Protein AF-A0A7V3YLI2-F1 (afdb_monomer_lite)

Foldseek 3Di:
DVVVVVVVVVVVVVVVVCVVVVVVVVVVVVVPPQDADEEELVVLVVVCVVVVHDSVVSVVVCVVVRHPHYDHPCQDVVNCVVVVQWAFDDADPPHDPPWTKIFGPDPVNVVVNVVVCVVVVWDWDDDPRMITID

Radius of gyration: 27.62 Å; chains: 1; bounding box: 57×40×79 Å

pLDDT: mean 74.55, std 10.51, range [49.22, 93.0]

Sequence (134 aa):
MPERRLLVLLSIVVLVAALPFALERIARERANHNVLLVVDWDDVEWFARTKGVDPFVLARELKQQGFTVFGVSEWSLKALKARGLLVPAPAPPDAPPYLQYFTVASETVRKTLVERLRTLGKRVEVFGEVLGVS

Secondary structure (DSSP, 8-state):
-HHHHHHHHHHHHHHHHHHHHHHHHHHHHTT------EEEHHHHHHHHHHHTS-HHHHHHHHHHTT--EEE--TT-HHHHHHTTSEEE-PPPTT--TTSEEEEES-HHHHHHHHHHHHHTT--EEEETTEEEE-

Organism: NCBI:txid1454726

Structure (mmCIF, N/CA/C/O backbone):
data_AF-A0A7V3YLI2-F1
#
_entry.id   AF-A0A7V3YLI2-F1
#
loop_
_atom_site.group_PDB
_atom_site.id
_atom_site.type_symbol
_atom_site.label_atom_id
_atom_site.label_alt_id
_atom_site.label_comp_id
_atom_site.label_asym_id
_atom_site.label_entity_id
_atom_site.label_seq_id
_atom_site.pdbx_PDB_ins_code
_atom_site.Cartn_x
_atom_site.Cartn_y
_atom_site.Cartn_z
_atom_site.occupancy
_atom_site.B_iso_or_equiv
_atom_site.auth_seq_id
_atom_site.auth_comp_id
_atom_site.auth_asym_id
_atom_site.auth_atom_id
_atom_site.pdbx_PDB_model_num
ATOM 1 N N . MET A 1 1 ? 36.318 17.010 -53.884 1.00 58.66 1 MET A N 1
ATOM 2 C CA . MET A 1 1 ? 35.340 15.931 -53.587 1.00 58.66 1 MET A CA 1
ATOM 3 C C . MET A 1 1 ? 35.791 14.796 -52.633 1.00 58.66 1 MET A C 1
ATOM 5 O O . MET A 1 1 ? 34.907 14.022 -52.273 1.00 58.66 1 MET A O 1
ATOM 9 N N . PRO A 1 2 ? 37.056 14.649 -52.170 1.00 67.12 2 PRO A N 1
ATOM 10 C CA . PRO A 1 2 ? 37.425 13.553 -51.253 1.00 67.12 2 PRO A CA 1
ATOM 11 C C . PRO A 1 2 ? 36.897 13.751 -49.820 1.00 67.12 2 PRO A C 1
ATOM 13 O O . PRO A 1 2 ? 36.513 12.785 -49.171 1.00 67.12 2 PRO A O 1
ATOM 16 N N . GLU A 1 3 ? 36.762 14.997 -49.369 1.00 71.44 3 GLU A N 1
ATOM 17 C CA . GLU A 1 3 ? 36.270 15.352 -48.027 1.00 71.44 3 GLU A CA 1
ATOM 18 C C . GLU A 1 3 ? 34.828 14.893 -47.775 1.00 71.44 3 GLU A C 1
ATOM 20 O O . GLU A 1 3 ? 34.515 14.365 -46.713 1.00 71.44 3 GLU A O 1
ATOM 25 N N . ARG A 1 4 ? 33.950 14.997 -48.784 1.00 79.44 4 ARG A N 1
ATOM 26 C CA . ARG A 1 4 ? 32.570 14.488 -48.686 1.00 79.44 4 ARG A CA 1
ATOM 27 C C . ARG A 1 4 ? 32.530 12.966 -48.546 1.00 79.44 4 ARG A C 1
ATOM 29 O O . ARG A 1 4 ? 31.692 12.449 -47.821 1.00 79.44 4 ARG A O 1
ATOM 36 N N . ARG A 1 5 ? 33.440 12.249 -49.215 1.00 84.81 5 ARG A N 1
ATOM 37 C CA . ARG A 1 5 ? 33.538 10.783 -49.113 1.00 84.81 5 ARG A CA 1
ATOM 38 C C . ARG A 1 5 ? 34.064 10.361 -47.742 1.00 84.81 5 ARG A C 1
ATOM 40 O O . ARG A 1 5 ? 33.561 9.397 -47.178 1.00 84.81 5 ARG A O 1
ATOM 47 N N . LEU A 1 6 ? 35.021 11.114 -47.199 1.00 88.88 6 LEU A N 1
ATOM 48 C CA . LEU A 1 6 ? 35.550 10.902 -45.854 1.00 88.88 6 LEU A CA 1
ATOM 49 C C . LEU A 1 6 ? 34.478 11.128 -44.778 1.00 88.88 6 LEU A C 1
ATOM 51 O O . LEU A 1 6 ? 34.330 10.299 -43.886 1.00 88.88 6 LEU A O 1
ATOM 55 N N . LEU A 1 7 ? 33.689 12.199 -44.897 1.00 86.44 7 LEU A N 1
ATOM 56 C CA . LEU A 1 7 ? 32.572 12.470 -43.988 1.00 86.44 7 LEU A CA 1
ATOM 57 C C . LEU A 1 7 ? 31.531 11.347 -44.013 1.00 86.44 7 LEU A C 1
ATOM 59 O O . LEU A 1 7 ? 31.124 10.877 -42.956 1.00 86.44 7 LEU A O 1
ATOM 63 N N . VAL A 1 8 ? 31.158 10.864 -45.203 1.00 89.94 8 VAL A N 1
ATOM 64 C CA . VAL A 1 8 ? 30.221 9.738 -45.348 1.00 89.94 8 VAL A CA 1
ATOM 65 C C . VAL A 1 8 ? 30.770 8.466 -44.698 1.00 89.94 8 VAL A C 1
ATOM 67 O O . VAL A 1 8 ? 30.042 7.786 -43.980 1.00 89.94 8 VAL A O 1
ATOM 70 N N . LEU A 1 9 ? 32.057 8.163 -44.887 1.00 91.06 9 LEU A N 1
ATOM 71 C CA . LEU A 1 9 ? 32.712 7.021 -44.242 1.00 91.06 9 LEU A CA 1
ATOM 72 C C . LEU A 1 9 ? 32.684 7.129 -42.714 1.00 91.06 9 LEU A C 1
ATOM 74 O O . LEU A 1 9 ? 32.324 6.165 -42.041 1.00 91.06 9 LEU A O 1
ATOM 78 N N . LEU A 1 10 ? 32.997 8.303 -42.164 1.00 90.69 10 LEU A N 1
ATOM 79 C CA . LEU A 1 10 ? 32.942 8.538 -40.721 1.00 90.69 10 LEU A CA 1
ATOM 80 C C . LEU A 1 10 ? 31.514 8.407 -40.176 1.00 90.69 10 LEU A C 1
ATOM 82 O O . LEU A 1 10 ? 31.317 7.790 -39.132 1.00 90.69 10 LEU A O 1
ATOM 86 N N . SER A 1 11 ? 30.507 8.909 -40.897 1.00 87.75 11 SER A N 1
ATOM 87 C CA . SER A 1 11 ? 29.100 8.738 -40.514 1.00 87.75 11 SER A CA 1
ATOM 88 C C . SER A 1 11 ? 28.685 7.267 -40.477 1.00 87.75 11 SER A C 1
ATOM 90 O O . SER A 1 11 ? 27.994 6.858 -39.547 1.00 87.75 11 SER A O 1
ATOM 92 N N . ILE A 1 12 ? 29.137 6.459 -41.443 1.00 92.75 12 ILE A N 1
ATOM 93 C CA . ILE A 1 12 ? 28.860 5.016 -41.477 1.00 92.75 12 ILE A CA 1
ATOM 94 C C . ILE A 1 12 ? 29.510 4.314 -40.280 1.00 92.75 12 ILE A C 1
ATOM 96 O O . ILE A 1 12 ? 28.851 3.515 -39.621 1.00 92.75 12 ILE A O 1
ATOM 100 N N . VAL A 1 13 ? 30.765 4.636 -39.954 1.00 93.00 13 VAL A N 1
ATOM 101 C CA . VAL A 1 13 ? 31.466 4.046 -38.798 1.00 93.00 13 VAL A CA 1
ATOM 102 C C . VAL A 1 13 ? 30.732 4.350 -37.491 1.00 93.00 13 VAL A C 1
ATOM 104 O O . VAL A 1 13 ? 30.522 3.446 -36.684 1.00 93.00 13 VAL A O 1
ATOM 107 N N . VAL A 1 14 ? 30.277 5.592 -37.302 1.00 90.06 14 VAL A N 1
ATOM 108 C CA . VAL A 1 14 ? 29.499 5.986 -36.117 1.00 90.06 14 VAL A CA 1
ATOM 109 C C . VAL A 1 14 ? 28.161 5.243 -36.053 1.00 90.06 14 VAL A C 1
ATOM 111 O O . VAL A 1 14 ? 27.781 4.759 -34.989 1.00 90.06 14 VAL A O 1
ATOM 114 N N . LEU A 1 15 ? 27.463 5.094 -37.183 1.00 88.69 15 LEU A N 1
ATOM 115 C CA . LEU A 1 15 ? 26.195 4.358 -37.256 1.00 88.69 15 LEU A CA 1
ATOM 116 C C . LEU A 1 15 ? 26.362 2.874 -36.910 1.00 88.69 15 LEU A C 1
ATOM 118 O O . LEU A 1 15 ? 25.570 2.329 -36.142 1.00 88.69 15 LEU A O 1
ATOM 122 N N . VAL A 1 16 ? 27.406 2.233 -37.438 1.00 92.12 16 VAL A N 1
ATOM 123 C CA . VAL A 1 16 ? 27.710 0.825 -37.151 1.00 92.12 16 VAL A CA 1
ATOM 124 C C . VAL A 1 16 ? 28.092 0.644 -35.681 1.00 92.12 16 VAL A C 1
ATOM 126 O O . VAL A 1 16 ? 27.615 -0.291 -35.041 1.00 92.12 16 VAL A O 1
ATOM 129 N N . ALA A 1 17 ? 28.881 1.562 -35.117 1.00 89.00 17 ALA A N 1
ATOM 130 C CA . ALA A 1 17 ? 29.254 1.531 -33.703 1.00 89.00 17 ALA A CA 1
ATOM 131 C C . ALA A 1 17 ? 28.059 1.768 -32.758 1.00 89.00 17 ALA A C 1
ATOM 133 O O . ALA A 1 17 ? 28.030 1.220 -31.658 1.00 89.00 17 ALA A O 1
ATOM 134 N N . ALA A 1 18 ? 27.059 2.550 -33.177 1.00 87.31 18 ALA A N 1
ATOM 135 C CA . ALA A 1 18 ? 25.850 2.825 -32.396 1.00 87.31 18 ALA A CA 1
ATOM 136 C C . ALA A 1 18 ? 24.809 1.687 -32.443 1.00 87.31 18 ALA A C 1
ATOM 138 O O . ALA A 1 18 ? 23.972 1.572 -31.544 1.00 87.31 18 ALA A O 1
ATOM 139 N N . LEU A 1 19 ? 24.860 0.835 -33.470 1.00 90.00 19 LEU A N 1
ATOM 140 C CA . LEU A 1 19 ? 23.918 -0.263 -33.691 1.00 90.00 19 LEU A CA 1
ATOM 141 C C . LEU A 1 19 ? 23.768 -1.231 -32.493 1.00 90.00 19 LEU A C 1
ATOM 143 O O . LEU A 1 19 ? 22.628 -1.486 -32.098 1.00 90.00 19 LEU A O 1
ATOM 147 N N . PRO A 1 20 ? 24.844 -1.747 -31.860 1.00 89.44 20 PRO A N 1
ATOM 148 C CA . PRO A 1 20 ? 24.712 -2.636 -30.702 1.00 89.44 20 PRO A CA 1
ATOM 149 C C . PRO A 1 20 ? 24.016 -1.966 -29.509 1.00 89.44 20 PRO A C 1
ATOM 151 O O . PRO A 1 20 ? 23.183 -2.595 -28.862 1.00 89.44 20 PRO A O 1
ATOM 154 N N . PHE A 1 21 ? 24.261 -0.676 -29.260 1.00 86.44 21 PHE A N 1
ATOM 155 C CA . PHE A 1 21 ? 23.592 0.065 -28.183 1.00 86.44 21 PHE A CA 1
ATOM 156 C C . PHE A 1 21 ? 22.093 0.232 -28.439 1.00 86.44 21 PHE A C 1
ATOM 158 O O . PHE A 1 21 ? 21.290 0.128 -27.510 1.00 86.44 21 PHE A O 1
ATOM 165 N N . ALA A 1 22 ? 21.704 0.463 -29.696 1.00 82.56 22 ALA A N 1
ATOM 166 C CA . ALA A 1 22 ? 20.300 0.517 -30.088 1.00 82.56 22 ALA A CA 1
ATOM 167 C C . ALA A 1 22 ? 19.615 -0.847 -29.904 1.00 82.56 22 ALA A C 1
ATOM 169 O O . ALA A 1 22 ? 18.507 -0.909 -29.375 1.00 82.56 22 ALA A O 1
ATOM 170 N N . LEU A 1 23 ? 20.292 -1.941 -30.265 1.00 86.75 23 LEU A N 1
ATOM 171 C CA . LEU A 1 23 ? 19.782 -3.301 -30.076 1.00 86.75 23 LEU A CA 1
ATOM 172 C C . LEU A 1 23 ? 19.642 -3.663 -28.594 1.00 86.75 23 LEU A C 1
ATOM 174 O O . LEU A 1 23 ? 18.591 -4.160 -28.192 1.00 86.75 23 LEU A O 1
ATOM 178 N N . GLU A 1 24 ? 20.641 -3.360 -27.762 1.00 84.88 24 GLU A N 1
ATOM 179 C CA . GLU A 1 24 ? 20.538 -3.557 -26.313 1.00 84.88 24 GLU A CA 1
ATOM 180 C C . GLU A 1 24 ? 19.429 -2.708 -25.696 1.00 84.88 24 GLU A C 1
ATOM 182 O O . GLU A 1 24 ? 18.733 -3.156 -24.788 1.00 84.88 24 GLU A O 1
ATOM 187 N N . ARG A 1 25 ? 19.263 -1.464 -26.154 1.00 82.81 25 ARG A N 1
ATOM 188 C CA . ARG A 1 25 ? 18.195 -0.587 -25.675 1.00 82.81 25 ARG A CA 1
ATOM 189 C C . ARG A 1 25 ? 16.822 -1.156 -26.017 1.00 82.81 25 ARG A C 1
ATOM 191 O O . ARG A 1 25 ? 15.988 -1.242 -25.126 1.00 82.81 25 ARG A O 1
ATOM 198 N N . ILE A 1 26 ? 16.616 -1.607 -27.253 1.00 82.56 26 ILE A N 1
ATOM 199 C CA . ILE A 1 26 ? 15.368 -2.260 -27.667 1.00 82.56 26 ILE A CA 1
ATOM 200 C C . ILE A 1 26 ? 15.148 -3.549 -26.866 1.00 82.56 26 ILE A C 1
ATOM 202 O O . ILE A 1 26 ? 14.029 -3.815 -26.440 1.00 82.56 26 ILE A O 1
ATOM 206 N N . ALA A 1 27 ? 16.197 -4.337 -26.616 1.00 81.50 27 ALA A N 1
ATOM 207 C CA . ALA A 1 27 ? 16.107 -5.539 -25.790 1.00 81.50 27 ALA A CA 1
ATOM 208 C C . ALA A 1 27 ? 15.737 -5.215 -24.331 1.00 81.50 27 ALA A C 1
ATOM 210 O O . ALA A 1 27 ? 14.892 -5.895 -23.759 1.00 81.50 27 ALA A O 1
ATOM 211 N N . ARG A 1 28 ? 16.310 -4.152 -23.747 1.00 77.00 28 ARG A N 1
ATOM 212 C CA . ARG A 1 28 ? 15.979 -3.659 -22.399 1.00 77.00 28 ARG A CA 1
ATOM 213 C C . ARG A 1 28 ? 14.555 -3.122 -22.320 1.00 77.00 28 ARG A C 1
ATOM 215 O O . ARG A 1 28 ? 13.833 -3.480 -21.400 1.00 77.00 28 ARG A O 1
ATOM 222 N N . GLU A 1 29 ? 14.125 -2.315 -23.284 1.00 71.25 29 GLU A N 1
ATOM 223 C CA . GLU A 1 29 ? 12.753 -1.796 -23.349 1.00 71.25 29 GLU A CA 1
ATOM 224 C C . GLU A 1 29 ? 11.740 -2.939 -23.535 1.00 71.25 29 GLU A C 1
ATOM 226 O O . GLU A 1 29 ? 10.728 -2.971 -22.843 1.00 71.25 29 GLU A O 1
ATOM 231 N N . ARG A 1 30 ? 12.062 -3.952 -24.353 1.00 69.38 30 ARG A N 1
ATOM 232 C CA . ARG A 1 30 ? 11.295 -5.210 -24.450 1.00 69.38 30 ARG A CA 1
ATOM 233 C C . ARG A 1 30 ? 11.423 -6.117 -23.226 1.00 69.38 30 ARG A C 1
ATOM 235 O O . ARG A 1 30 ? 10.676 -7.075 -23.117 1.00 69.38 30 ARG A O 1
ATOM 242 N N . ALA A 1 31 ? 12.367 -5.903 -22.322 1.00 68.06 31 ALA A N 1
ATOM 243 C CA . ALA A 1 31 ? 12.405 -6.621 -21.049 1.00 68.06 31 ALA A CA 1
ATOM 244 C C . ALA A 1 31 ? 11.628 -5.862 -19.962 1.00 68.06 31 ALA A C 1
ATOM 246 O O . ALA A 1 31 ? 11.192 -6.454 -18.976 1.00 68.06 31 ALA A O 1
ATOM 247 N N . ASN A 1 32 ? 11.406 -4.561 -20.159 1.00 61.16 32 ASN A N 1
ATOM 248 C CA . ASN A 1 32 ? 10.791 -3.667 -19.192 1.00 61.16 32 ASN A CA 1
ATOM 249 C C . ASN A 1 32 ? 9.256 -3.661 -19.304 1.00 61.16 32 ASN A C 1
ATOM 251 O O . ASN A 1 32 ? 8.629 -2.623 -19.487 1.00 61.16 32 ASN A O 1
ATOM 255 N N . HIS A 1 33 ? 8.647 -4.843 -19.193 1.00 54.75 33 HIS A N 1
ATOM 256 C CA . HIS A 1 33 ? 7.190 -5.016 -19.107 1.00 54.75 33 HIS A CA 1
ATOM 257 C C . HIS A 1 33 ? 6.666 -4.961 -17.664 1.00 54.75 33 HIS A C 1
ATOM 259 O O . HIS A 1 33 ? 5.468 -5.099 -17.426 1.00 54.75 33 HIS A O 1
ATOM 265 N N . ASN A 1 34 ? 7.556 -4.780 -16.687 1.00 52.50 34 ASN A N 1
ATOM 266 C CA . ASN A 1 34 ? 7.193 -4.766 -15.278 1.00 52.50 34 ASN A CA 1
ATOM 267 C C . ASN A 1 34 ? 6.688 -3.376 -14.890 1.00 52.50 34 ASN A C 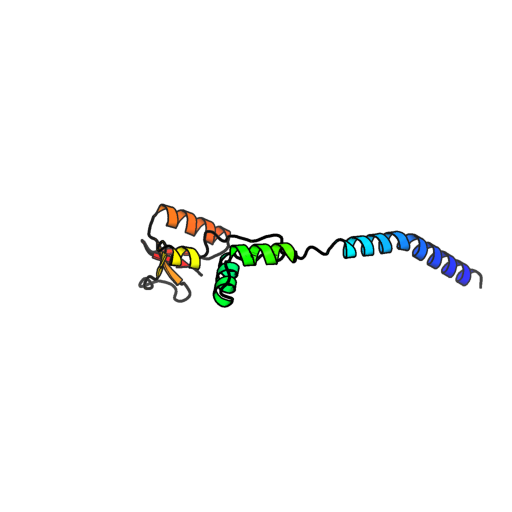1
ATOM 269 O O . ASN A 1 34 ? 7.436 -2.529 -14.407 1.00 52.50 34 ASN A O 1
ATOM 273 N N . VAL A 1 35 ? 5.395 -3.146 -15.106 1.00 51.41 35 VAL A N 1
ATOM 274 C CA . VAL A 1 35 ? 4.697 -2.004 -14.518 1.00 51.41 35 VAL A CA 1
ATOM 275 C C . VAL A 1 35 ? 4.486 -2.318 -13.040 1.00 51.41 35 VAL A C 1
ATOM 277 O O . VAL A 1 35 ? 3.659 -3.153 -12.677 1.00 51.41 35 VAL A O 1
ATOM 280 N N . LEU A 1 36 ? 5.264 -1.668 -12.175 1.00 49.22 36 LEU A N 1
ATOM 281 C CA . LEU A 1 36 ? 5.050 -1.727 -10.734 1.00 49.22 36 LEU A CA 1
ATOM 282 C C . LEU A 1 36 ? 3.794 -0.911 -10.399 1.00 49.22 36 LEU A C 1
ATOM 284 O O . LEU A 1 36 ? 3.871 0.294 -10.170 1.00 49.22 36 LEU A O 1
ATOM 288 N N . LEU A 1 37 ? 2.632 -1.560 -10.393 1.00 53.16 37 LEU A N 1
ATOM 289 C CA . LEU A 1 37 ? 1.422 -0.968 -9.837 1.00 53.16 37 LEU A CA 1
ATOM 290 C C . LEU A 1 37 ? 1.321 -1.373 -8.367 1.00 53.16 37 LEU A C 1
ATOM 292 O O . LEU A 1 37 ? 1.138 -2.548 -8.059 1.00 53.16 37 LEU A O 1
ATOM 296 N N . VAL A 1 38 ? 1.449 -0.395 -7.474 1.00 56.84 38 VAL A N 1
ATOM 297 C CA . VAL A 1 38 ? 1.222 -0.573 -6.038 1.00 56.84 38 VAL A CA 1
ATOM 298 C C . VAL A 1 38 ? -0.234 -0.219 -5.760 1.00 56.84 38 VAL A C 1
ATOM 300 O O . VAL A 1 38 ? -0.625 0.936 -5.912 1.00 56.84 38 VAL A O 1
ATOM 303 N N . VAL A 1 39 ? -1.031 -1.214 -5.383 1.00 62.41 39 VAL A N 1
ATOM 304 C CA . VAL A 1 39 ? -2.438 -1.037 -4.990 1.00 62.41 39 VAL A CA 1
ATOM 305 C C . VAL A 1 39 ? -2.566 -1.350 -3.503 1.00 62.41 39 VAL A C 1
ATOM 307 O O . V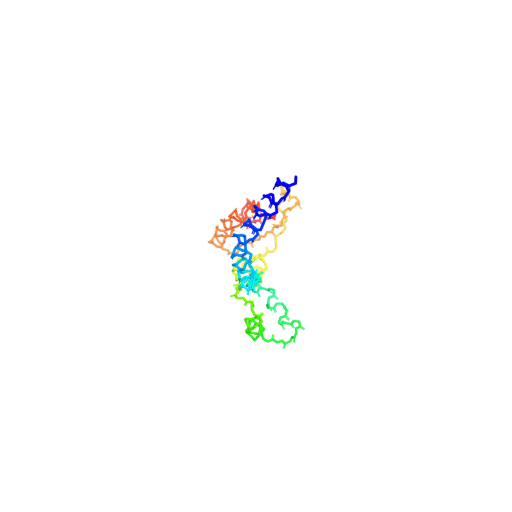AL A 1 39 ? -1.981 -2.337 -3.040 1.00 62.41 39 VAL A O 1
ATOM 310 N N . ASP A 1 40 ? -3.293 -0.507 -2.764 1.00 70.88 40 ASP A N 1
ATOM 311 C CA . ASP A 1 40 ? -3.605 -0.760 -1.356 1.00 70.88 40 ASP A CA 1
ATOM 312 C C . ASP A 1 40 ? -4.586 -1.935 -1.251 1.00 70.88 40 ASP A C 1
ATOM 314 O O . ASP A 1 40 ? -5.525 -2.065 -2.041 1.00 70.88 40 ASP A O 1
ATOM 318 N N . TRP A 1 41 ? -4.388 -2.804 -0.267 1.00 70.12 41 TRP A N 1
ATOM 319 C CA . TRP A 1 41 ? -5.291 -3.919 -0.001 1.00 70.12 41 TRP A CA 1
ATOM 320 C C . TRP A 1 41 ? -6.731 -3.450 0.253 1.00 70.12 41 TRP A C 1
ATOM 322 O O . TRP A 1 41 ? -7.673 -4.092 -0.211 1.00 70.12 41 TRP A O 1
ATOM 332 N N . ASP A 1 42 ? -6.904 -2.290 0.894 1.00 71.50 42 ASP A N 1
ATOM 333 C CA . ASP A 1 42 ? -8.222 -1.678 1.118 1.00 71.50 42 ASP A CA 1
ATOM 334 C C . ASP A 1 42 ? -8.968 -1.394 -0.205 1.00 71.50 42 ASP A C 1
ATOM 336 O O . ASP A 1 42 ? -10.200 -1.499 -0.267 1.00 71.50 42 ASP A O 1
ATOM 340 N N . ASP A 1 43 ? -8.238 -1.057 -1.272 1.00 74.19 43 ASP A N 1
ATOM 341 C CA . ASP A 1 43 ? -8.809 -0.803 -2.597 1.00 74.19 43 ASP A CA 1
ATOM 342 C C . ASP A 1 43 ? -9.158 -2.112 -3.310 1.00 74.19 43 ASP A C 1
ATOM 344 O O . ASP A 1 43 ? -10.205 -2.202 -3.958 1.00 74.19 43 ASP A O 1
ATOM 348 N N . VAL A 1 44 ? -8.332 -3.152 -3.146 1.00 76.06 44 VAL A N 1
ATOM 349 C CA . VAL A 1 44 ? -8.625 -4.505 -3.650 1.00 76.06 44 VAL A CA 1
ATOM 350 C C . VAL A 1 44 ? -9.888 -5.058 -2.989 1.00 76.06 44 VAL A C 1
ATOM 352 O O . VAL A 1 44 ? -10.766 -5.566 -3.686 1.00 76.06 44 VAL A O 1
ATOM 355 N N . GLU A 1 45 ? -10.032 -4.911 -1.669 1.00 76.56 45 GLU A N 1
ATOM 356 C CA . GLU A 1 45 ? -11.244 -5.318 -0.952 1.00 76.56 45 GLU A CA 1
ATOM 357 C C . GLU A 1 45 ? -12.480 -4.555 -1.426 1.00 76.56 45 GLU A C 1
ATOM 359 O O . GLU A 1 45 ? -13.549 -5.145 -1.605 1.00 76.56 45 GLU A O 1
ATOM 364 N N . TRP A 1 46 ? -12.351 -3.244 -1.637 1.00 80.12 46 TRP A N 1
ATOM 365 C CA . TRP A 1 46 ? -13.455 -2.430 -2.129 1.00 80.12 46 TRP A CA 1
ATOM 366 C C . TRP A 1 46 ? -13.895 -2.868 -3.532 1.00 80.12 46 TRP A C 1
ATOM 368 O O . TRP A 1 46 ? -15.082 -3.135 -3.737 1.00 80.12 46 TRP A O 1
ATOM 378 N N . PHE A 1 47 ? -12.948 -3.030 -4.462 1.00 80.62 47 PHE A N 1
ATOM 379 C CA . PHE A 1 47 ? -13.221 -3.495 -5.826 1.00 80.62 47 PHE A CA 1
ATOM 380 C C . PHE A 1 47 ? -13.851 -4.889 -5.850 1.00 80.62 47 PHE A C 1
ATOM 382 O O . PHE A 1 47 ? -14.787 -5.139 -6.614 1.00 80.62 47 PHE A O 1
ATOM 389 N N . ALA A 1 48 ? -13.353 -5.792 -5.006 1.00 82.19 48 ALA A N 1
ATOM 390 C CA . ALA A 1 48 ? -13.868 -7.147 -4.878 1.00 82.19 48 ALA A CA 1
ATOM 391 C C . ALA A 1 48 ? -15.339 -7.144 -4.435 1.00 82.19 48 ALA A C 1
ATOM 393 O O . ALA A 1 48 ? -16.176 -7.796 -5.062 1.00 82.19 48 ALA A O 1
ATOM 394 N N . ARG A 1 49 ? -15.689 -6.307 -3.446 1.00 83.75 49 ARG A N 1
ATOM 395 C CA . ARG A 1 49 ? -17.081 -6.121 -3.001 1.00 83.75 49 ARG A CA 1
ATOM 396 C C . ARG A 1 49 ? -17.978 -5.565 -4.102 1.00 83.75 49 ARG A C 1
ATOM 398 O O . ARG A 1 49 ? -19.097 -6.045 -4.248 1.00 83.75 49 ARG A O 1
ATOM 405 N N . THR A 1 50 ? -17.510 -4.591 -4.889 1.00 85.31 50 THR A N 1
ATOM 406 C CA . THR A 1 50 ? -18.317 -4.023 -5.990 1.00 85.31 50 THR A CA 1
ATOM 407 C C . THR A 1 50 ? -18.617 -5.060 -7.071 1.00 85.31 50 THR A C 1
ATOM 409 O O . THR A 1 50 ? -19.678 -5.028 -7.687 1.00 85.31 50 THR A O 1
ATOM 412 N N . LYS A 1 51 ? -17.688 -5.993 -7.294 1.00 83.62 51 LYS A N 1
ATOM 413 C CA . LYS A 1 51 ? -17.821 -7.075 -8.274 1.00 83.62 51 LYS A CA 1
ATOM 414 C C . LYS A 1 51 ? -18.460 -8.351 -7.711 1.00 83.62 51 LYS A C 1
ATOM 416 O O . LYS A 1 51 ? -18.667 -9.292 -8.470 1.00 83.62 51 LYS A O 1
ATOM 421 N N . GLY A 1 52 ? -18.763 -8.400 -6.411 1.00 88.00 52 GLY A N 1
ATOM 422 C CA . GLY A 1 52 ? -19.323 -9.584 -5.754 1.00 88.00 52 GLY A CA 1
ATOM 423 C C . GLY A 1 52 ? -18.385 -10.797 -5.744 1.00 88.00 52 GLY A C 1
ATOM 424 O O . GLY A 1 52 ? -18.858 -11.928 -5.691 1.00 88.00 52 GLY A O 1
ATOM 425 N N . VAL A 1 53 ? -17.071 -10.575 -5.820 1.00 86.62 53 VAL A N 1
ATOM 426 C CA . VAL A 1 53 ? -16.048 -11.633 -5.825 1.00 86.62 53 VAL A CA 1
ATOM 427 C C . VAL A 1 53 ? -15.184 -11.560 -4.575 1.00 86.62 53 VAL A C 1
ATOM 429 O O . VAL A 1 53 ? -15.081 -10.523 -3.924 1.00 86.62 53 VAL A O 1
ATOM 432 N N . ASP A 1 54 ? -14.558 -12.682 -4.234 1.00 76.50 54 ASP A N 1
ATOM 433 C CA . ASP A 1 54 ? -13.635 -12.759 -3.108 1.00 76.50 54 ASP A CA 1
ATOM 434 C C . ASP A 1 54 ? -12.348 -11.936 -3.385 1.00 76.50 54 ASP A C 1
ATOM 436 O O . ASP A 1 54 ? -11.769 -12.051 -4.473 1.00 76.50 54 ASP A O 1
ATOM 440 N N . PRO A 1 55 ? -11.865 -11.113 -2.430 1.00 72.94 55 PRO A N 1
ATOM 441 C CA . PRO A 1 55 ? -10.668 -10.286 -2.612 1.00 72.94 55 PRO A CA 1
ATOM 442 C C . PRO A 1 55 ? -9.396 -11.075 -2.938 1.00 72.94 55 PRO A C 1
ATOM 444 O O . PRO A 1 55 ? -8.554 -10.590 -3.693 1.00 72.94 55 PRO A O 1
ATOM 447 N N . PHE A 1 56 ? -9.248 -12.302 -2.429 1.00 73.44 56 PHE A N 1
ATOM 448 C CA . PHE A 1 56 ? -8.099 -13.157 -2.735 1.00 73.44 56 PHE A CA 1
ATOM 449 C C . PHE A 1 56 ? -8.185 -13.758 -4.137 1.00 73.44 56 PHE A C 1
ATOM 451 O O . PHE A 1 56 ? -7.148 -14.003 -4.761 1.00 73.44 56 PHE A O 1
ATOM 458 N N . VAL A 1 57 ? -9.397 -13.993 -4.646 1.00 80.19 57 VAL A N 1
ATOM 459 C CA . VAL A 1 57 ? -9.612 -14.378 -6.049 1.00 80.19 57 VAL A CA 1
ATOM 460 C C . VAL A 1 57 ? -9.222 -13.219 -6.961 1.00 80.19 57 VAL A C 1
ATOM 462 O O . VAL A 1 57 ? -8.396 -13.408 -7.853 1.00 80.19 57 VAL A O 1
ATOM 465 N N . LEU A 1 58 ? -9.694 -12.005 -6.663 1.00 81.88 58 LEU A N 1
ATOM 466 C CA . LEU A 1 58 ? -9.340 -10.805 -7.424 1.00 81.88 58 LEU A CA 1
ATOM 467 C C . LEU A 1 58 ? -7.828 -10.523 -7.391 1.00 81.88 58 LEU A C 1
ATOM 469 O O . LEU A 1 58 ? -7.219 -10.274 -8.428 1.00 81.88 58 LEU A O 1
ATOM 473 N N . ALA A 1 59 ? -7.188 -10.617 -6.223 1.00 74.94 59 ALA A N 1
ATOM 474 C CA . ALA A 1 59 ? -5.742 -10.435 -6.096 1.00 74.94 59 ALA A CA 1
ATOM 475 C C . ALA A 1 59 ? -4.948 -11.471 -6.912 1.00 74.94 59 ALA A C 1
ATOM 477 O O . ALA A 1 59 ? -3.906 -11.155 -7.489 1.00 74.94 59 ALA A O 1
ATOM 478 N N . ARG A 1 60 ? -5.440 -12.713 -6.995 1.00 76.81 60 ARG A N 1
ATOM 479 C CA . ARG A 1 60 ? -4.820 -13.780 -7.790 1.00 76.81 60 ARG A CA 1
ATOM 480 C C . ARG A 1 60 ? -4.942 -13.521 -9.287 1.00 76.81 60 ARG A C 1
ATOM 482 O O . ARG A 1 60 ? -3.956 -13.700 -9.998 1.00 76.81 60 ARG A O 1
ATOM 489 N N . GLU A 1 61 ? -6.108 -13.081 -9.747 1.00 82.75 61 GLU A N 1
ATOM 490 C CA . GLU A 1 61 ? -6.327 -12.671 -11.139 1.00 82.75 61 GLU A CA 1
ATOM 491 C C . GLU A 1 61 ? -5.421 -11.495 -11.508 1.00 82.75 61 GLU A C 1
ATOM 493 O O . GLU A 1 61 ? -4.727 -11.535 -12.521 1.00 82.75 61 GLU A O 1
ATOM 498 N N . LEU A 1 62 ? -5.334 -10.488 -10.636 1.00 77.44 62 LEU A N 1
ATOM 499 C CA . LEU A 1 62 ? -4.434 -9.354 -10.823 1.00 77.44 62 LEU A CA 1
ATOM 500 C C . LEU A 1 62 ? -2.965 -9.817 -10.896 1.00 77.44 62 LEU A C 1
ATOM 502 O O . LEU A 1 62 ? -2.222 -9.419 -11.794 1.00 77.44 62 LEU A O 1
ATOM 506 N N . LYS A 1 63 ? -2.547 -10.748 -10.035 1.00 73.50 63 LYS A N 1
ATOM 507 C CA . LYS A 1 63 ? -1.195 -11.319 -10.098 1.00 73.50 63 LYS A CA 1
ATOM 508 C C . LYS A 1 63 ? -0.908 -12.023 -11.427 1.00 73.50 63 LYS A C 1
ATOM 510 O O . LYS A 1 63 ? 0.196 -11.901 -11.953 1.00 73.50 63 LYS A O 1
ATOM 515 N N . GLN A 1 64 ? -1.894 -12.725 -11.988 1.00 77.69 64 GLN A N 1
ATOM 516 C CA . GLN A 1 64 ? -1.782 -13.357 -13.309 1.00 77.69 64 GLN A CA 1
ATOM 517 C C . GLN A 1 64 ? -1.696 -12.334 -14.449 1.00 77.69 64 GLN A C 1
ATOM 519 O O . GLN A 1 64 ? -1.090 -12.626 -15.476 1.00 77.69 64 GLN A O 1
ATOM 524 N N . GLN A 1 65 ? -2.245 -11.133 -14.262 1.00 75.94 65 GLN A N 1
ATOM 525 C CA . GLN A 1 65 ? -2.164 -10.033 -15.228 1.00 75.94 65 GLN A CA 1
ATOM 526 C C . GLN A 1 65 ? -0.885 -9.187 -15.105 1.00 75.94 65 GLN A C 1
ATOM 528 O O . GLN A 1 65 ? -0.729 -8.207 -15.827 1.00 75.94 65 GLN A O 1
ATOM 533 N N . GLY A 1 66 ? 0.047 -9.567 -14.224 1.00 63.00 66 GLY A N 1
ATOM 534 C CA . GLY A 1 66 ? 1.331 -8.880 -14.058 1.00 63.00 66 GLY A CA 1
ATOM 535 C C . GLY A 1 66 ? 1.377 -7.881 -12.899 1.00 63.00 66 GLY A C 1
ATOM 536 O O . GLY A 1 66 ? 2.394 -7.214 -12.718 1.00 63.00 66 GLY A O 1
ATOM 537 N N . PHE A 1 67 ? 0.332 -7.805 -12.069 1.00 66.38 67 PHE A N 1
ATOM 538 C CA . PHE A 1 67 ? 0.342 -6.994 -10.849 1.00 66.38 67 PHE A CA 1
ATOM 539 C C . PHE A 1 67 ? 1.080 -7.739 -9.729 1.00 66.38 67 PHE A C 1
ATOM 541 O O . PHE A 1 67 ? 0.556 -8.656 -9.099 1.00 66.38 67 PHE A O 1
ATOM 548 N N . THR A 1 68 ? 2.346 -7.389 -9.516 1.00 58.44 68 THR A N 1
ATOM 549 C CA . THR A 1 68 ? 3.274 -8.199 -8.709 1.00 58.44 68 THR A CA 1
ATOM 550 C C . THR A 1 68 ? 3.373 -7.787 -7.242 1.00 58.44 68 THR A C 1
ATOM 552 O O . THR A 1 68 ? 3.812 -8.606 -6.432 1.00 58.44 68 THR A O 1
ATOM 555 N N . VAL A 1 69 ? 2.952 -6.570 -6.876 1.00 56.00 69 VAL A N 1
ATOM 556 C CA . VAL A 1 69 ? 3.105 -6.031 -5.515 1.00 56.00 69 VAL A CA 1
ATOM 557 C C . VAL A 1 69 ? 1.792 -5.441 -5.007 1.00 56.00 69 VAL A C 1
ATOM 559 O O . VAL A 1 69 ? 1.294 -4.452 -5.535 1.00 56.00 69 VAL A O 1
ATOM 562 N N . PHE A 1 70 ? 1.269 -6.025 -3.931 1.00 55.09 70 PHE A N 1
ATOM 563 C CA . PHE A 1 70 ? 0.150 -5.475 -3.168 1.00 55.09 70 PHE A CA 1
ATOM 564 C C . PHE A 1 70 ? 0.696 -4.879 -1.874 1.00 55.09 70 PHE A C 1
ATOM 566 O O . PHE A 1 70 ? 1.390 -5.563 -1.119 1.00 55.09 70 PHE A O 1
ATOM 573 N N . GLY A 1 71 ? 0.416 -3.600 -1.641 1.00 50.75 71 GLY A N 1
ATOM 574 C CA . GLY A 1 71 ? 0.758 -2.940 -0.390 1.00 50.75 71 GLY A CA 1
ATOM 575 C C . GLY A 1 71 ? -0.372 -3.153 0.605 1.00 50.75 71 GLY A C 1
ATOM 576 O O . GLY A 1 71 ? -1.501 -2.767 0.336 1.00 50.75 71 GLY A O 1
ATOM 577 N N . VAL A 1 72 ? -0.090 -3.758 1.755 1.00 50.81 72 VAL A N 1
ATOM 578 C CA . VAL A 1 72 ? -1.049 -3.778 2.865 1.00 50.81 72 VAL A CA 1
ATOM 579 C C . VAL A 1 72 ? -0.735 -2.575 3.743 1.00 50.81 72 VAL A C 1
ATOM 581 O O . VAL A 1 72 ? 0.237 -2.593 4.502 1.00 50.81 72 VAL A O 1
ATOM 584 N N . SER A 1 73 ? -1.529 -1.509 3.638 1.00 53.78 73 SER A N 1
ATOM 585 C CA . SER A 1 73 ? -1.430 -0.396 4.580 1.00 53.78 73 SER A CA 1
ATOM 586 C C . SER A 1 73 ? -2.080 -0.804 5.902 1.00 53.78 73 SER A C 1
ATOM 588 O O . SER A 1 73 ? -3.227 -0.476 6.192 1.00 53.78 73 SER A O 1
ATOM 590 N N . GLU A 1 74 ? -1.340 -1.533 6.743 1.00 51.50 74 GLU A N 1
ATOM 591 C CA . GLU A 1 74 ? -1.812 -2.000 8.061 1.00 51.50 74 GLU A CA 1
ATOM 592 C C . GLU A 1 74 ? -2.306 -0.867 8.990 1.00 51.50 74 GLU A C 1
ATOM 594 O O . GLU A 1 74 ? -2.924 -1.139 10.019 1.00 51.50 74 GLU A O 1
ATOM 599 N N . TRP A 1 75 ? -2.037 0.394 8.636 1.00 56.09 75 TRP A N 1
ATOM 600 C CA . TRP A 1 75 ? -2.302 1.586 9.442 1.00 56.09 75 TRP A CA 1
ATOM 601 C C . TRP A 1 75 ? -3.026 2.693 8.666 1.00 56.09 75 TRP A C 1
ATOM 603 O O . TRP A 1 75 ? -2.891 3.870 9.008 1.00 56.09 75 TRP A O 1
ATOM 613 N N . SER A 1 76 ? -3.809 2.357 7.634 1.00 61.78 76 SER A N 1
ATOM 614 C CA . SER A 1 76 ? -4.703 3.349 7.032 1.00 61.78 76 SER A CA 1
ATOM 615 C C . SER A 1 76 ? -5.679 3.866 8.111 1.00 61.78 76 SER A C 1
ATOM 617 O O . SER A 1 76 ? -6.208 3.096 8.920 1.00 61.78 76 SER A O 1
ATOM 619 N N . LEU A 1 77 ? -5.931 5.183 8.168 1.00 60.59 77 LEU A N 1
ATOM 620 C CA . LEU A 1 77 ? -6.901 5.763 9.121 1.00 60.59 77 LEU A CA 1
ATOM 621 C C . LEU A 1 77 ? -8.287 5.106 8.977 1.00 60.59 77 LEU A C 1
ATOM 623 O O . LEU A 1 77 ? -9.026 4.969 9.950 1.00 60.59 77 LEU A O 1
ATOM 627 N N . LYS A 1 78 ? -8.606 4.642 7.763 1.00 64.31 78 LYS A N 1
ATOM 628 C CA . LYS A 1 78 ? -9.807 3.878 7.424 1.00 64.31 78 LYS A CA 1
ATOM 629 C C . LYS A 1 78 ? -9.807 2.492 8.080 1.00 64.31 78 LYS A C 1
ATOM 631 O O . LYS A 1 78 ? -10.806 2.139 8.703 1.00 64.31 78 LYS A O 1
ATOM 636 N N . ALA A 1 79 ? -8.700 1.751 8.018 1.00 64.56 79 ALA A N 1
ATOM 637 C CA . ALA A 1 79 ? -8.545 0.449 8.668 1.00 64.56 79 ALA A CA 1
ATOM 638 C C . ALA A 1 79 ? -8.598 0.562 10.200 1.00 64.56 79 ALA A C 1
ATOM 640 O O . ALA A 1 79 ? -9.242 -0.249 10.866 1.00 64.56 79 ALA A O 1
ATOM 641 N N . LEU A 1 80 ? -7.995 1.608 10.773 1.00 66.25 80 LEU A N 1
ATOM 642 C CA . LEU A 1 80 ? -8.049 1.870 12.216 1.00 66.25 80 LEU A CA 1
ATOM 643 C C . LEU A 1 80 ? -9.464 2.231 12.684 1.00 66.25 80 LEU A C 1
ATOM 645 O O . LEU A 1 80 ? -9.907 1.751 13.730 1.00 66.25 80 LEU A O 1
ATOM 649 N N . LYS A 1 81 ? -10.198 3.009 11.879 1.00 65.06 81 LYS A N 1
ATOM 650 C CA . LYS A 1 81 ? -11.608 3.333 12.125 1.00 65.06 81 LYS A CA 1
ATOM 651 C C . LYS A 1 81 ? -12.505 2.096 12.014 1.00 65.06 81 LYS A C 1
ATOM 653 O O . LYS A 1 81 ? -13.363 1.890 12.865 1.00 65.06 81 LYS A O 1
ATOM 658 N N . ALA A 1 82 ? -12.275 1.238 11.018 1.00 64.50 82 ALA A N 1
ATOM 659 C CA . ALA A 1 82 ? -13.026 -0.005 10.822 1.00 64.50 82 ALA A CA 1
ATOM 660 C C . ALA A 1 82 ? -12.794 -1.035 11.942 1.00 64.50 82 ALA A C 1
ATOM 662 O O . ALA A 1 82 ? -13.703 -1.783 12.286 1.00 64.50 82 ALA A O 1
ATOM 663 N N . ARG A 1 83 ? -11.597 -1.050 12.544 1.00 68.19 83 ARG A N 1
ATOM 664 C CA . ARG A 1 83 ? -11.248 -1.919 13.683 1.00 68.19 83 ARG A CA 1
ATOM 665 C C . ARG A 1 83 ? -11.710 -1.372 15.041 1.00 68.19 83 ARG A C 1
ATOM 667 O O . ARG A 1 83 ? -11.408 -1.980 16.062 1.00 68.19 83 ARG A O 1
ATOM 674 N N . GLY A 1 84 ? -12.393 -0.223 15.075 1.00 67.62 84 GLY A N 1
ATOM 675 C CA . GLY A 1 84 ? -12.831 0.425 16.318 1.00 67.62 84 GLY A CA 1
ATOM 676 C C . GLY A 1 84 ? -11.686 0.978 17.174 1.00 67.62 84 GLY A C 1
ATOM 677 O O . GLY A 1 84 ? -11.900 1.362 18.319 1.00 67.62 84 GLY A O 1
ATOM 678 N N . LEU A 1 85 ? -10.467 1.035 16.630 1.00 69.62 85 LEU A N 1
ATOM 679 C CA . LEU A 1 85 ? -9.283 1.529 17.337 1.00 69.62 85 LEU A CA 1
ATOM 680 C C . LEU A 1 85 ? -9.192 3.059 17.321 1.00 69.62 85 LEU A C 1
ATOM 682 O O . LEU A 1 85 ? -8.374 3.635 18.041 1.00 69.62 85 LEU A O 1
ATOM 686 N N . LEU A 1 86 ? -10.007 3.703 16.481 1.00 72.00 86 LEU A N 1
ATOM 687 C CA . LEU A 1 86 ? -9.937 5.123 16.177 1.00 72.00 86 LEU A CA 1
ATOM 688 C C . LEU A 1 86 ? -11.355 5.654 15.917 1.00 72.00 86 LEU A C 1
ATOM 690 O O . LEU A 1 86 ? -12.004 5.279 14.940 1.00 72.00 86 LEU A O 1
ATOM 694 N N . VAL A 1 87 ? -11.857 6.495 16.818 1.00 76.62 87 VAL A N 1
ATOM 695 C CA . VAL A 1 87 ? -13.239 7.0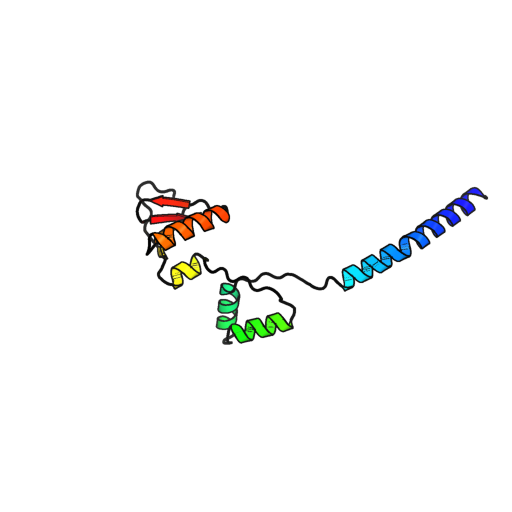00 16.803 1.00 76.62 87 VAL A CA 1
ATOM 696 C C . VAL A 1 87 ? -13.215 8.498 16.502 1.00 76.62 87 VAL A C 1
ATOM 698 O O . VAL A 1 87 ? -12.415 9.202 17.110 1.00 76.62 87 VAL A O 1
ATOM 701 N N . PRO A 1 88 ? -14.041 9.023 15.577 1.00 76.81 88 PRO A N 1
ATOM 702 C CA . PRO A 1 88 ? -14.134 10.464 15.350 1.00 76.81 88 PRO A CA 1
ATOM 703 C C . PRO A 1 88 ? -14.475 11.203 16.644 1.00 76.81 88 PRO A C 1
ATOM 705 O O . PRO A 1 88 ? -15.434 10.842 17.325 1.00 76.81 88 PRO A O 1
ATOM 708 N N . ALA A 1 89 ? -13.700 12.235 16.957 1.00 78.19 89 ALA A N 1
ATOM 709 C CA . ALA A 1 89 ? -13.889 13.072 18.132 1.00 78.19 89 ALA A CA 1
ATOM 710 C C . ALA A 1 89 ? -14.293 14.492 17.712 1.00 78.19 89 ALA A C 1
ATOM 712 O O . ALA A 1 89 ? -13.894 14.947 16.636 1.00 78.19 89 ALA A O 1
ATOM 713 N N . PRO A 1 90 ? -15.063 15.217 18.540 1.00 75.06 90 PRO A N 1
ATOM 714 C CA . PRO A 1 90 ? -15.239 16.649 18.347 1.00 75.06 90 PRO A CA 1
ATOM 715 C C . PRO A 1 90 ? -13.889 17.375 18.450 1.00 75.06 90 PRO A C 1
ATOM 717 O O . PRO A 1 90 ? -12.992 16.950 19.183 1.00 75.06 90 PRO A O 1
ATOM 720 N N . ALA A 1 91 ? -13.756 18.478 17.712 1.00 74.50 91 ALA A N 1
ATOM 721 C CA . ALA A 1 91 ? -12.575 19.327 17.782 1.00 74.50 91 ALA A CA 1
ATOM 722 C C . ALA A 1 91 ? -12.424 19.916 19.200 1.00 74.50 91 ALA A C 1
ATOM 724 O O . ALA A 1 91 ? -13.412 20.405 19.758 1.00 74.50 91 ALA A O 1
ATOM 725 N N . PRO A 1 92 ? -11.218 19.888 19.791 1.00 79.94 92 PRO A N 1
ATOM 726 C CA . PRO A 1 92 ? -10.947 20.601 21.032 1.00 79.94 92 PRO A CA 1
ATOM 727 C C . PRO A 1 92 ? -11.165 22.122 20.878 1.00 79.94 92 PRO A C 1
ATOM 729 O O . PRO A 1 92 ? -11.038 22.636 19.765 1.00 79.94 92 PRO A O 1
ATOM 732 N N . PRO A 1 93 ? -11.441 22.854 21.977 1.00 75.25 93 PRO A N 1
ATOM 733 C CA . PRO A 1 93 ? -11.834 24.270 21.940 1.00 75.25 93 PRO A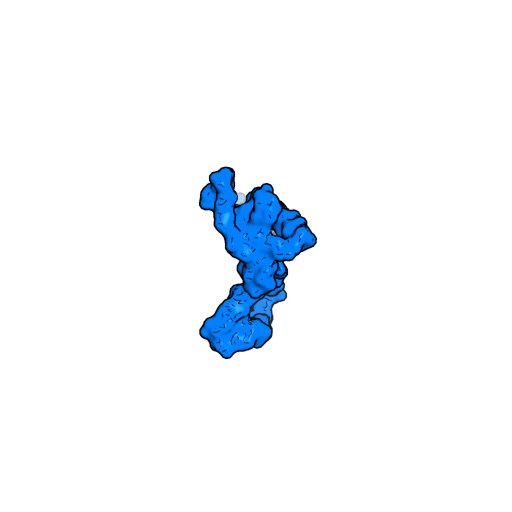 CA 1
ATOM 734 C C . PRO A 1 93 ? -10.863 25.208 21.203 1.00 75.25 93 PRO A C 1
ATOM 736 O O . PRO A 1 93 ? -11.312 26.170 20.590 1.00 75.25 93 PRO A O 1
ATOM 739 N N . ASP A 1 94 ? -9.562 24.895 21.211 1.00 76.25 94 ASP A N 1
ATOM 740 C CA . ASP A 1 94 ? -8.495 25.713 20.607 1.00 76.25 94 ASP A CA 1
ATOM 741 C C . ASP A 1 94 ? -7.844 25.053 19.379 1.00 76.25 94 ASP A C 1
ATOM 743 O O . ASP A 1 94 ? -6.719 25.381 18.993 1.00 76.25 94 ASP A O 1
ATOM 747 N N . ALA A 1 95 ? -8.503 24.058 18.786 1.00 74.31 95 ALA A N 1
ATOM 748 C CA . ALA A 1 95 ? -7.861 23.205 17.802 1.00 74.31 95 ALA A CA 1
ATOM 749 C C . ALA A 1 95 ? -8.006 23.741 16.354 1.00 74.31 95 ALA A C 1
ATOM 751 O O . ALA A 1 95 ? -9.049 24.294 15.995 1.00 74.31 95 ALA A O 1
ATOM 752 N N . PRO A 1 96 ? -6.982 23.581 15.487 1.00 75.69 96 PRO A N 1
ATOM 753 C CA . PRO A 1 96 ? -7.021 24.126 14.130 1.00 75.69 96 PRO A CA 1
ATOM 754 C C . PRO A 1 96 ? -8.088 23.471 13.226 1.00 75.69 96 PRO A C 1
ATOM 756 O O . PRO A 1 96 ? -8.028 22.268 12.986 1.00 75.69 96 PRO A O 1
ATOM 759 N N . PRO A 1 97 ? -8.989 24.233 12.577 1.00 74.44 97 PRO A N 1
ATOM 760 C CA . PRO A 1 97 ? -10.158 23.680 11.875 1.00 74.44 97 PRO A CA 1
ATOM 761 C C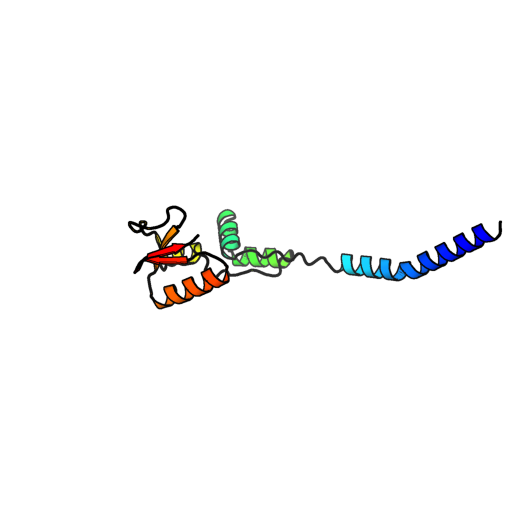 . PRO A 1 97 ? -9.831 22.811 10.646 1.00 74.44 97 PRO A C 1
ATOM 763 O O . PRO A 1 97 ? -10.721 22.177 10.087 1.00 74.44 97 PRO A O 1
ATOM 766 N N . TYR A 1 98 ? -8.572 22.789 10.204 1.00 74.25 98 TYR A N 1
ATOM 767 C CA . TYR A 1 98 ? -8.102 21.985 9.075 1.00 74.25 98 TYR A CA 1
ATOM 768 C C . TYR A 1 98 ? -7.648 20.568 9.467 1.00 74.25 98 TYR A C 1
ATOM 770 O O . TYR A 1 98 ? -7.270 19.795 8.587 1.00 74.25 98 TYR A O 1
ATOM 778 N N . LEU A 1 99 ? -7.652 20.220 10.758 1.00 70.25 99 LEU A N 1
ATOM 779 C CA . LEU A 1 99 ? -7.294 18.886 11.240 1.00 70.25 99 LEU A CA 1
ATOM 780 C C . LEU A 1 99 ? -8.534 18.005 11.420 1.00 70.25 99 LEU A C 1
ATOM 782 O O . LEU A 1 99 ? -9.610 18.470 11.787 1.00 70.25 99 LEU A O 1
ATOM 786 N N . GLN A 1 100 ? -8.365 16.703 11.201 1.00 74.31 100 GLN A N 1
ATOM 787 C CA . GLN A 1 100 ? -9.355 15.695 11.577 1.00 74.31 100 GLN A CA 1
ATOM 788 C C . GLN A 1 100 ? -9.028 15.137 12.960 1.00 74.31 100 GLN A C 1
ATOM 790 O O . GLN A 1 100 ? -7.878 14.783 13.216 1.00 74.31 100 GLN A O 1
ATOM 795 N N . TYR A 1 101 ? -10.035 15.039 13.829 1.00 79.81 101 TYR A N 1
ATOM 796 C CA . TYR A 1 101 ? -9.861 14.682 15.237 1.00 79.81 101 TYR A CA 1
ATOM 797 C C . TYR A 1 101 ? -10.388 13.294 15.556 1.00 79.81 101 TYR A C 1
ATOM 799 O O . TYR A 1 101 ? -11.494 12.917 15.158 1.00 79.81 101 TYR A O 1
ATOM 807 N N . PHE A 1 102 ? -9.599 12.548 16.323 1.00 81.19 102 PHE A N 1
ATOM 808 C CA . PHE A 1 102 ? -9.902 11.167 16.650 1.00 81.19 102 PHE A CA 1
ATOM 809 C C . PHE A 1 102 ? -9.505 10.805 18.077 1.00 81.19 102 PHE A C 1
ATOM 811 O O . PHE A 1 102 ? -8.416 11.152 18.526 1.00 81.19 102 PHE A O 1
ATOM 818 N N . THR A 1 103 ? -10.343 10.039 18.764 1.00 83.44 103 THR A N 1
ATOM 819 C CA . THR A 1 103 ? -9.991 9.350 20.008 1.00 83.44 103 THR A CA 1
ATOM 820 C C . THR A 1 103 ? -9.382 7.995 19.666 1.00 83.44 103 THR A C 1
ATOM 822 O O . THR A 1 103 ? -9.923 7.260 18.836 1.00 83.44 103 THR A O 1
ATOM 825 N N . VAL A 1 104 ? -8.260 7.645 20.296 1.00 80.44 104 VAL A N 1
ATOM 826 C CA . VAL A 1 104 ? -7.563 6.368 20.066 1.00 80.44 104 VAL A CA 1
ATOM 827 C C . VAL A 1 104 ? -7.743 5.462 21.279 1.00 80.44 104 VAL A C 1
ATOM 829 O O . VAL A 1 104 ? -7.491 5.880 22.403 1.00 80.44 104 VAL A O 1
ATOM 832 N N . ALA A 1 105 ? -8.141 4.209 21.052 1.00 73.88 105 ALA A N 1
ATOM 833 C CA . ALA A 1 105 ? -8.555 3.286 22.116 1.00 73.88 105 ALA A CA 1
ATOM 834 C C . ALA A 1 105 ? -7.428 2.835 23.073 1.00 73.88 105 ALA A C 1
ATOM 836 O O . ALA A 1 105 ? -7.703 2.249 24.117 1.00 73.88 105 ALA A O 1
ATOM 837 N N . SER A 1 106 ? -6.157 3.048 22.720 1.00 78.81 106 SER A N 1
ATOM 838 C CA . SER A 1 106 ? -5.009 2.593 23.512 1.00 78.81 106 SER A CA 1
ATOM 839 C C . SER A 1 106 ? -3.803 3.513 23.353 1.00 78.81 106 SER A C 1
ATOM 841 O O . SER A 1 106 ? -3.464 3.928 22.243 1.00 78.81 106 SER A O 1
ATOM 843 N N . GLU A 1 107 ? -3.100 3.750 24.462 1.00 78.88 107 GLU A N 1
ATOM 844 C CA . GLU A 1 107 ? -1.846 4.508 24.518 1.00 78.88 107 GLU A CA 1
ATOM 845 C C . GLU A 1 107 ? -0.769 3.942 23.579 1.00 78.88 107 GLU A C 1
ATOM 847 O O . GLU A 1 107 ? -0.051 4.689 22.913 1.00 78.88 107 GLU A O 1
ATOM 852 N N . THR A 1 108 ? -0.668 2.613 23.492 1.00 78.69 108 THR A N 1
ATOM 853 C CA . THR A 1 108 ? 0.311 1.934 22.633 1.00 78.69 108 THR A CA 1
ATOM 854 C C . THR A 1 108 ? -0.004 2.180 21.162 1.00 78.69 108 THR A C 1
ATOM 856 O O . THR A 1 108 ? 0.874 2.573 20.397 1.00 78.69 108 THR A O 1
ATOM 859 N N . VAL A 1 109 ? -1.277 2.033 20.781 1.00 72.94 109 VAL A N 1
ATOM 860 C CA . VAL A 1 109 ? -1.755 2.304 19.415 1.00 72.94 109 VAL A CA 1
ATOM 861 C C . VAL A 1 109 ? -1.537 3.772 19.062 1.00 72.94 109 VAL A C 1
ATOM 863 O O . VAL A 1 109 ? -1.092 4.079 17.959 1.00 72.94 109 VAL A O 1
ATOM 866 N N . ARG A 1 110 ? -1.778 4.677 20.016 1.00 79.75 110 ARG A N 1
ATOM 867 C CA . ARG A 1 110 ? -1.561 6.114 19.853 1.00 79.75 110 ARG A CA 1
ATOM 868 C C . ARG A 1 110 ? -0.104 6.434 19.542 1.00 79.75 110 ARG A C 1
ATOM 870 O O . ARG A 1 110 ? 0.159 7.134 18.569 1.00 79.75 110 ARG A O 1
ATOM 877 N N . LYS A 1 111 ? 0.845 5.904 20.319 1.00 78.56 111 LYS A N 1
ATOM 878 C CA . LYS A 1 111 ? 2.282 6.140 20.095 1.00 78.56 111 LYS A CA 1
ATOM 879 C C . LYS A 1 111 ? 2.734 5.644 18.724 1.00 78.56 111 LYS A C 1
ATOM 881 O O . LYS A 1 111 ? 3.340 6.411 17.980 1.00 78.56 111 LYS A O 1
ATOM 886 N N . THR A 1 112 ? 2.370 4.414 18.360 1.00 76.56 112 THR A N 1
ATOM 887 C CA . THR A 1 112 ? 2.710 3.841 17.049 1.00 76.56 112 THR A CA 1
ATOM 888 C C . THR A 1 112 ? 2.090 4.634 15.899 1.00 76.56 112 THR A C 1
ATOM 890 O O . THR A 1 112 ? 2.747 4.866 14.885 1.00 76.56 112 THR A O 1
ATOM 893 N N . LEU A 1 113 ? 0.847 5.094 16.055 1.00 75.12 113 LEU A N 1
ATOM 894 C CA . LEU A 1 113 ? 0.160 5.891 15.045 1.00 75.12 113 LEU A CA 1
ATOM 895 C C . LEU A 1 113 ? 0.829 7.255 14.833 1.00 75.12 113 LEU A C 1
ATOM 897 O O . LEU A 1 113 ? 1.072 7.636 13.692 1.00 75.12 113 LEU A O 1
ATOM 901 N N . VAL A 1 114 ? 1.157 7.975 15.912 1.00 80.19 114 VAL A N 1
ATOM 902 C CA . VAL A 1 114 ? 1.853 9.274 15.835 1.00 80.19 114 VAL A CA 1
ATOM 903 C C . VAL A 1 114 ? 3.197 9.123 15.137 1.00 80.19 114 VAL A C 1
ATOM 905 O O . VAL A 1 114 ? 3.520 9.915 14.253 1.00 80.19 114 VAL A O 1
ATOM 908 N N . GLU A 1 115 ? 3.979 8.118 15.533 1.00 74.81 115 GLU A N 1
ATOM 909 C CA . GLU A 1 115 ? 5.299 7.857 14.966 1.00 74.81 115 GLU A CA 1
ATOM 910 C C . GLU A 1 115 ? 5.206 7.599 13.461 1.00 74.81 115 GLU A C 1
ATOM 912 O O . GLU A 1 115 ? 5.844 8.301 12.678 1.00 74.81 115 GLU A O 1
ATOM 917 N N . ARG A 1 116 ? 4.320 6.688 13.041 1.00 65.62 116 ARG A N 1
ATOM 918 C CA . ARG A 1 116 ? 4.130 6.367 11.621 1.00 65.62 116 ARG A CA 1
ATOM 919 C C . ARG A 1 116 ? 3.592 7.539 10.808 1.00 65.62 116 ARG A C 1
ATOM 921 O O . ARG A 1 116 ? 4.086 7.787 9.712 1.00 65.62 116 ARG A O 1
ATOM 928 N N . LEU A 1 117 ? 2.605 8.275 11.320 1.00 69.38 117 LEU A N 1
ATOM 929 C CA . LEU A 1 117 ? 2.065 9.450 10.629 1.00 69.38 117 LEU A CA 1
ATOM 930 C C . LEU A 1 117 ? 3.151 10.514 10.421 1.00 69.38 117 LEU A C 1
ATOM 932 O O . LEU A 1 117 ? 3.255 11.076 9.333 1.00 69.38 117 LEU A O 1
ATOM 936 N N . ARG A 1 118 ? 4.023 10.728 11.413 1.00 72.44 118 ARG A N 1
ATOM 937 C CA . ARG A 1 118 ? 5.183 11.617 11.264 1.00 72.44 118 ARG A CA 1
ATOM 938 C C . ARG A 1 118 ? 6.179 11.103 10.227 1.00 72.44 118 ARG A C 1
ATOM 940 O O . ARG A 1 118 ? 6.652 11.901 9.424 1.00 72.44 118 ARG A O 1
ATOM 947 N N . THR A 1 119 ? 6.459 9.797 10.184 1.00 65.12 119 THR A N 1
ATOM 948 C CA . THR A 1 119 ? 7.299 9.192 9.130 1.00 65.12 119 THR A CA 1
ATOM 949 C C . THR A 1 119 ? 6.719 9.419 7.732 1.00 65.12 119 THR A C 1
ATOM 951 O O . THR A 1 119 ? 7.466 9.635 6.784 1.00 65.12 119 THR A O 1
ATOM 954 N N . LEU A 1 120 ? 5.390 9.429 7.604 1.00 60.06 120 LEU A N 1
ATOM 955 C CA . LEU A 1 120 ? 4.676 9.727 6.358 1.00 60.06 120 LEU A CA 1
ATOM 956 C C . LEU A 1 120 ? 4.585 11.235 6.043 1.00 60.06 120 LEU A C 1
ATOM 958 O O . LEU A 1 120 ? 3.925 11.617 5.079 1.00 60.06 120 LEU A O 1
ATOM 962 N N . GLY A 1 121 ? 5.213 12.101 6.848 1.00 63.84 121 GLY A N 1
ATOM 963 C CA . GLY A 1 121 ? 5.200 13.555 6.664 1.00 63.84 121 GLY A CA 1
ATOM 964 C C . GLY A 1 121 ? 3.873 14.226 7.032 1.00 63.84 121 GLY A C 1
ATOM 965 O O . GLY A 1 121 ? 3.645 15.378 6.667 1.00 63.84 121 GLY A O 1
ATOM 966 N N . LYS A 1 122 ? 2.984 13.523 7.741 1.00 69.38 122 LYS A N 1
ATOM 967 C CA . LYS A 1 122 ? 1.692 14.053 8.187 1.00 69.38 122 LYS A CA 1
ATOM 968 C C . LYS A 1 122 ? 1.869 14.898 9.445 1.00 69.38 122 LYS A C 1
ATOM 970 O O . LYS A 1 122 ? 2.647 14.552 10.339 1.00 69.38 122 LYS A O 1
ATOM 975 N N . ARG A 1 123 ? 1.122 16.003 9.541 1.00 73.56 123 ARG A N 1
ATOM 976 C CA . ARG A 1 123 ? 1.093 16.828 10.753 1.00 73.56 123 ARG A CA 1
ATOM 977 C C . ARG A 1 123 ? 0.163 16.175 11.768 1.00 73.56 123 ARG A C 1
ATOM 979 O O . ARG A 1 123 ? -0.975 15.842 11.442 1.00 73.56 123 ARG A O 1
ATOM 986 N N . VAL A 1 124 ? 0.672 15.980 12.982 1.00 81.12 124 VAL A N 1
ATOM 987 C CA . VAL A 1 124 ? -0.052 15.327 14.076 1.00 81.12 124 VAL A CA 1
ATOM 988 C C . VAL A 1 124 ? 0.030 16.183 15.330 1.00 81.12 124 VAL A C 1
ATOM 990 O O . VAL A 1 124 ? 1.131 16.456 15.815 1.00 81.12 124 VAL A O 1
ATOM 993 N N . GLU A 1 125 ? -1.125 16.562 15.865 1.00 82.94 125 GLU A N 1
ATOM 994 C CA . GLU A 1 125 ? -1.265 17.341 17.099 1.00 82.94 125 GLU A CA 1
ATOM 995 C C . GLU A 1 125 ? -2.028 16.514 18.142 1.00 82.94 125 GLU A C 1
ATOM 997 O O . GLU A 1 125 ? -3.003 15.838 17.820 1.00 82.94 125 GLU A O 1
ATOM 1002 N N . VAL A 1 126 ? -1.554 16.506 19.391 1.00 83.31 126 VAL A N 1
ATOM 1003 C CA . VAL A 1 126 ? -2.119 15.674 20.466 1.00 83.31 126 VAL A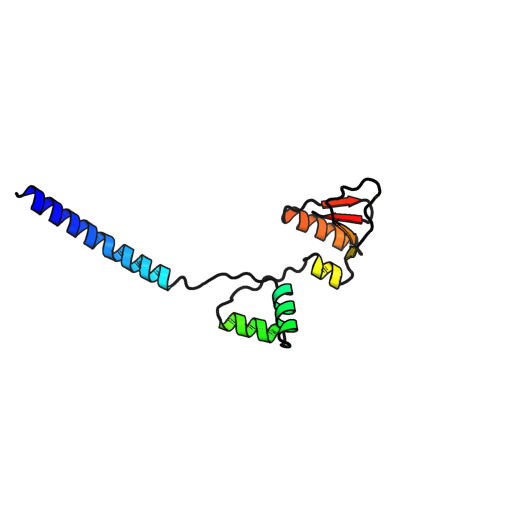 CA 1
ATOM 1004 C C . VAL A 1 126 ? -2.756 16.580 21.513 1.00 83.31 126 VAL A C 1
ATOM 1006 O O . VAL A 1 126 ? -2.074 17.404 22.117 1.00 83.31 126 VAL A O 1
ATOM 1009 N N . PHE A 1 127 ? -4.052 16.391 21.743 1.00 80.62 127 PHE A N 1
ATOM 1010 C CA . PHE A 1 127 ? -4.882 17.143 22.681 1.00 80.62 127 PHE A CA 1
ATOM 1011 C C . PHE A 1 127 ? -5.447 16.186 23.739 1.00 80.62 127 PHE A C 1
ATOM 1013 O O . PHE A 1 127 ? -6.589 15.732 23.651 1.00 80.62 127 PHE A O 1
ATOM 1020 N N . GLY A 1 128 ? -4.626 15.822 24.727 1.00 81.19 128 GLY A N 1
ATOM 1021 C CA . GLY A 1 128 ? -5.005 14.835 25.743 1.00 81.19 128 GLY A CA 1
ATOM 1022 C C . GLY A 1 128 ? -5.256 13.452 25.128 1.00 81.19 128 GLY A C 1
ATOM 1023 O O . GLY A 1 128 ? -4.318 12.790 24.686 1.00 81.19 128 GLY A O 1
ATOM 1024 N N . GLU A 1 129 ? -6.515 13.010 25.103 1.00 78.06 129 GLU A N 1
ATOM 1025 C CA . GLU A 1 129 ? -6.937 11.737 24.489 1.00 78.06 129 GLU A CA 1
ATOM 1026 C C . GLU A 1 129 ? -7.271 11.851 22.992 1.00 78.06 129 GLU A C 1
ATOM 1028 O O . GLU A 1 129 ? -7.443 10.834 22.315 1.00 78.06 129 GLU A O 1
ATOM 1033 N N . VAL A 1 130 ? -7.330 13.077 22.466 1.00 80.31 130 VAL A N 1
ATOM 1034 C CA . VAL A 1 130 ? -7.716 13.373 21.084 1.00 80.31 130 VAL A CA 1
ATOM 1035 C C . VAL A 1 130 ? -6.483 13.628 20.222 1.00 80.31 130 VAL A C 1
ATOM 1037 O O . VAL A 1 130 ? -5.532 14.294 20.628 1.00 80.31 130 VAL A O 1
ATOM 1040 N N . LEU A 1 131 ? -6.508 13.107 19.001 1.00 83.12 131 LEU A N 1
ATOM 1041 C CA . LEU A 1 131 ? -5.432 13.182 18.025 1.00 83.12 131 LEU A CA 1
ATOM 1042 C C . LEU A 1 131 ? -5.922 13.921 16.779 1.00 83.12 131 LEU A C 1
ATOM 1044 O O . LEU A 1 131 ? -6.873 13.478 16.140 1.00 83.12 131 LEU A O 1
ATOM 1048 N N . GLY A 1 132 ? -5.291 15.047 16.455 1.00 78.75 132 GLY A N 1
ATOM 1049 C CA . GLY A 1 132 ? -5.530 15.835 15.248 1.00 78.75 132 GLY A CA 1
ATOM 1050 C C . GLY A 1 132 ? -4.560 15.444 14.132 1.00 78.75 132 GLY A C 1
ATOM 1051 O O . GLY A 1 132 ? -3.354 15.407 14.373 1.00 78.75 132 GLY A O 1
ATOM 1052 N N . VAL A 1 133 ? -5.056 15.164 12.923 1.00 78.88 133 VAL A N 1
ATOM 1053 C CA . VAL A 1 133 ? -4.247 14.749 11.756 1.00 78.88 133 VAL A CA 1
ATOM 1054 C C . VAL A 1 133 ? -4.603 15.573 10.511 1.00 78.88 133 VAL A C 1
ATOM 1056 O O . VAL A 1 133 ? -5.788 15.778 10.247 1.00 78.88 133 VAL A O 1
ATOM 1059 N N . SER A 1 134 ? -3.591 16.013 9.741 1.00 69.75 134 SER A N 1
ATOM 1060 C CA . SER A 1 134 ? -3.729 16.645 8.404 1.00 69.75 134 SER A CA 1
ATOM 1061 C C . SER A 1 134 ? -3.293 15.721 7.268 1.00 69.75 134 SER A C 1
ATOM 1063 O O . SER A 1 134 ? -2.134 15.258 7.346 1.00 69.75 134 SER A O 1
#